Protein AF-A0A3M1DBC6-F1 (afdb_monomer_lite)

pLDDT: mean 88.98, std 14.61, range [42.19, 98.44]

Structure (mmCIF, N/CA/C/O backbone):
data_AF-A0A3M1DBC6-F1
#
_entry.id   AF-A0A3M1DBC6-F1
#
loop_
_atom_site.group_PDB
_atom_site.id
_atom_site.type_symbol
_atom_site.label_atom_id
_atom_site.label_alt_id
_atom_site.label_comp_id
_atom_site.label_asym_id
_atom_site.label_entity_id
_atom_site.label_seq_id
_atom_site.pdbx_PDB_ins_code
_atom_site.Cartn_x
_atom_site.Cartn_y
_atom_site.Cartn_z
_atom_site.occupancy
_atom_site.B_iso_or_equiv
_atom_site.auth_seq_id
_atom_site.auth_comp_id
_atom_site.auth_asym_id
_atom_site.auth_atom_id
_atom_site.pdbx_PDB_model_num
ATOM 1 N N . MET A 1 1 ? -35.318 3.910 26.521 1.00 47.59 1 MET A N 1
ATOM 2 C CA . MET A 1 1 ? -36.175 3.181 25.559 1.00 47.59 1 MET A CA 1
ATOM 3 C C . MET A 1 1 ? -35.912 3.683 24.141 1.00 47.59 1 MET A C 1
ATOM 5 O O . MET A 1 1 ? -36.284 4.803 23.835 1.00 47.59 1 MET A O 1
ATOM 9 N N . ARG A 1 2 ? -35.263 2.868 23.299 1.00 46.94 2 ARG A N 1
ATOM 10 C CA . ARG A 1 2 ? -35.442 2.818 21.833 1.00 46.94 2 ARG A CA 1
ATOM 11 C C . ARG A 1 2 ? -34.760 1.538 21.333 1.00 46.94 2 ARG A C 1
ATOM 13 O O . ARG A 1 2 ? -33.571 1.516 21.046 1.00 46.94 2 ARG A O 1
ATOM 20 N N . ARG A 1 3 ? -35.510 0.433 21.352 1.00 65.88 3 ARG A N 1
ATOM 21 C CA . ARG A 1 3 ? -35.170 -0.799 20.629 1.00 65.88 3 ARG A CA 1
ATOM 22 C C . ARG A 1 3 ? -35.888 -0.748 19.282 1.00 65.88 3 ARG A C 1
ATOM 24 O O . ARG A 1 3 ? -37.109 -0.696 19.271 1.00 65.88 3 ARG A O 1
ATOM 31 N N . ALA A 1 4 ? -35.116 -0.767 18.204 1.00 42.19 4 ALA A N 1
ATOM 32 C CA . ALA A 1 4 ? -35.436 -1.254 16.858 1.00 42.19 4 ALA A CA 1
ATOM 33 C C . ALA A 1 4 ? -34.124 -1.066 16.072 1.00 42.19 4 ALA A C 1
ATOM 35 O O . ALA A 1 4 ? -33.619 0.046 16.034 1.00 42.19 4 ALA A O 1
ATOM 36 N N . SER A 1 5 ? -33.420 -2.058 15.538 1.00 45.50 5 SER A N 1
ATOM 37 C CA . SER A 1 5 ? -33.798 -3.378 15.040 1.00 45.50 5 SER A CA 1
ATOM 38 C C . SER A 1 5 ? -32.601 -4.335 15.156 1.00 45.50 5 SER A C 1
ATOM 40 O O . SER A 1 5 ? -31.470 -3.991 14.816 1.00 45.50 5 SER A O 1
ATOM 42 N N . ALA A 1 6 ? -32.859 -5.561 15.607 1.00 54.66 6 ALA A N 1
ATOM 43 C CA . ALA A 1 6 ? -31.897 -6.657 15.736 1.00 54.66 6 ALA A CA 1
ATOM 44 C C . ALA A 1 6 ? -31.507 -7.292 14.377 1.00 54.66 6 ALA A C 1
ATOM 46 O O . ALA A 1 6 ? -31.466 -8.510 14.244 1.00 54.66 6 ALA A O 1
ATOM 47 N N . LEU A 1 7 ? -31.226 -6.476 13.354 1.00 52.31 7 LEU A N 1
ATOM 48 C CA . LEU A 1 7 ? -30.862 -6.943 12.008 1.00 52.31 7 LEU A CA 1
ATOM 49 C C . LEU A 1 7 ? -29.827 -6.030 11.331 1.00 52.31 7 LEU A C 1
ATOM 51 O O . LEU A 1 7 ? -29.902 -5.745 10.145 1.00 52.31 7 LEU A O 1
ATOM 55 N N . ALA A 1 8 ? -28.835 -5.558 12.077 1.00 47.69 8 ALA A N 1
ATOM 56 C CA . ALA A 1 8 ? -27.574 -5.148 11.474 1.00 47.69 8 ALA A CA 1
ATOM 57 C C . ALA A 1 8 ? -26.577 -6.240 11.833 1.00 47.69 8 ALA A C 1
ATOM 59 O O . ALA A 1 8 ? -25.936 -6.186 12.883 1.00 47.69 8 ALA A O 1
ATOM 60 N N . ARG A 1 9 ? -26.500 -7.285 11.003 1.00 57.59 9 ARG A N 1
ATOM 61 C CA . ARG A 1 9 ? -25.397 -8.242 11.069 1.00 57.59 9 ARG A CA 1
ATOM 62 C C . ARG A 1 9 ? -24.142 -7.424 10.760 1.00 57.59 9 ARG A C 1
ATOM 64 O O . ARG A 1 9 ? -23.821 -7.213 9.596 1.00 57.59 9 ARG A O 1
ATOM 71 N N . ARG A 1 10 ? -23.503 -6.852 11.787 1.00 76.62 10 ARG A N 1
ATOM 72 C CA . ARG A 1 10 ? -22.215 -6.177 11.623 1.00 76.62 10 ARG A CA 1
ATOM 73 C C . ARG A 1 10 ? -21.288 -7.238 11.050 1.00 76.62 10 ARG A C 1
ATOM 75 O O . ARG A 1 10 ? -21.080 -8.266 11.690 1.00 76.62 10 ARG A O 1
ATOM 82 N N . ILE A 1 11 ? -20.853 -7.035 9.809 1.00 85.94 11 ILE A N 1
ATOM 83 C CA . ILE A 1 11 ? -19.928 -7.938 9.131 1.00 85.94 11 ILE A CA 1
ATOM 84 C C . ILE A 1 11 ? -18.729 -8.124 10.072 1.00 85.94 11 ILE A C 1
ATOM 86 O O . ILE A 1 11 ? -18.191 -7.119 10.549 1.00 85.94 11 ILE A O 1
ATOM 90 N N . PRO A 1 12 ? -18.360 -9.368 10.419 1.00 92.56 12 PRO A N 1
ATOM 91 C CA . PRO A 1 12 ? -17.283 -9.596 11.367 1.00 92.56 12 PRO A CA 1
ATOM 92 C C . PRO A 1 12 ? -15.974 -9.058 10.788 1.00 92.56 12 PRO A C 1
ATOM 94 O O . PRO A 1 12 ? -15.760 -9.083 9.576 1.00 92.56 12 PRO A O 1
ATOM 97 N N . LEU A 1 13 ? -15.083 -8.592 11.663 1.00 91.50 13 LEU A N 1
ATOM 98 C CA . LEU A 1 13 ? -13.797 -8.019 11.262 1.00 91.50 13 LEU A CA 1
ATOM 99 C C . LEU A 1 13 ? -12.983 -8.982 10.382 1.00 91.50 13 LEU A C 1
ATOM 101 O O . LEU A 1 13 ? -12.307 -8.543 9.461 1.00 91.50 13 LEU A O 1
ATOM 105 N N . SER A 1 14 ? -13.110 -10.291 10.614 1.00 94.62 14 SER A N 1
ATOM 106 C CA . SER A 1 14 ? -12.480 -11.332 9.799 1.00 94.62 14 SER A CA 1
ATOM 107 C C . SER A 1 14 ? -12.947 -11.334 8.343 1.00 94.62 14 SER A C 1
ATOM 109 O O . SER A 1 14 ? -12.133 -11.551 7.456 1.00 94.62 14 SER A O 1
ATOM 111 N N . VAL A 1 15 ? -14.228 -11.063 8.071 1.00 95.94 15 VAL A N 1
ATOM 112 C CA . VAL A 1 15 ? -14.730 -10.974 6.690 1.00 95.94 15 VAL A CA 1
ATOM 113 C C . VAL A 1 15 ? -14.155 -9.741 6.003 1.00 95.94 15 VAL A C 1
ATOM 115 O O . VAL A 1 15 ? -13.731 -9.837 4.858 1.00 95.94 15 VAL A O 1
ATOM 118 N N . TRP A 1 16 ? -14.066 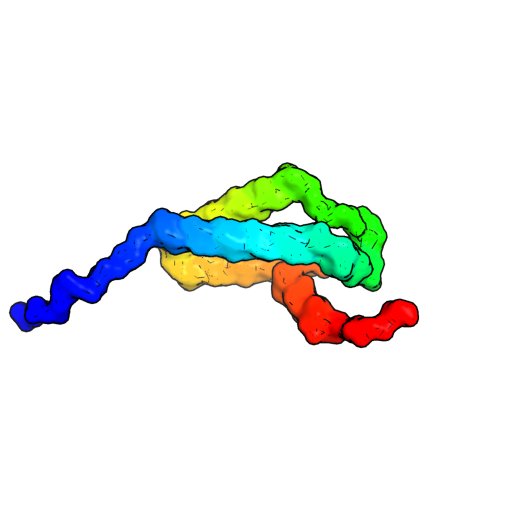-8.608 6.704 1.00 94.75 16 TRP A N 1
ATOM 119 C CA . TRP A 1 16 ? -13.392 -7.425 6.164 1.00 94.75 16 TRP A CA 1
ATOM 120 C C . TRP A 1 16 ? -11.910 -7.667 5.903 1.00 94.75 16 TRP A C 1
ATOM 122 O O . TRP A 1 16 ? -11.417 -7.264 4.857 1.00 94.75 16 TRP A O 1
ATOM 132 N N . LEU A 1 17 ? -11.221 -8.364 6.805 1.00 96.50 17 LEU A N 1
ATOM 133 C CA . LEU A 1 17 ? -9.826 -8.738 6.603 1.00 96.50 17 LEU A CA 1
ATOM 134 C C . LEU A 1 17 ? -9.660 -9.601 5.346 1.00 96.50 17 LEU A C 1
ATOM 136 O O . LEU A 1 17 ? -8.794 -9.312 4.534 1.00 96.50 17 LEU A O 1
ATOM 140 N N . VAL A 1 18 ? -10.515 -10.610 5.144 1.00 97.88 18 VAL A N 1
ATOM 141 C CA . VAL A 1 18 ? -10.487 -11.446 3.930 1.00 97.88 18 VAL A CA 1
ATOM 142 C C . VAL A 1 18 ? -10.718 -10.610 2.670 1.00 97.88 18 VAL A C 1
ATOM 144 O O . VAL A 1 18 ? -10.033 -10.819 1.675 1.00 97.88 18 VAL A O 1
ATOM 147 N N . VAL A 1 19 ? -11.647 -9.6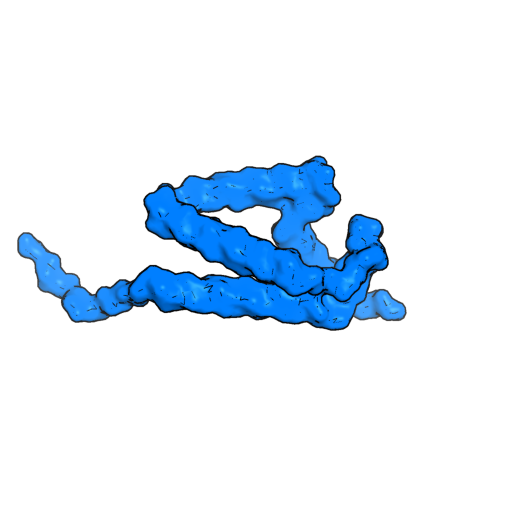50 2.709 1.00 97.75 19 VAL A N 1
ATOM 148 C CA . VAL A 1 19 ? -11.882 -8.734 1.582 1.00 97.75 19 VAL A CA 1
ATOM 149 C C . VAL A 1 19 ? -10.630 -7.913 1.277 1.00 97.75 19 VAL A C 1
ATOM 151 O O . VAL A 1 19 ? -10.220 -7.872 0.123 1.00 97.75 19 VAL A O 1
ATOM 154 N N . TRP A 1 20 ? -10.000 -7.305 2.284 1.00 96.94 20 TRP A N 1
ATOM 155 C CA . TRP A 1 20 ? -8.801 -6.486 2.080 1.00 96.94 20 TRP A CA 1
ATOM 156 C C . TRP A 1 20 ? -7.582 -7.307 1.647 1.00 96.94 20 TRP A C 1
ATOM 158 O O . TRP A 1 20 ? -6.873 -6.874 0.750 1.00 96.94 20 TRP A O 1
ATOM 168 N N . VAL A 1 21 ? -7.402 -8.525 2.169 1.00 98.31 21 VAL A N 1
ATOM 169 C CA . VAL A 1 21 ? -6.418 -9.490 1.640 1.00 98.31 21 VAL A CA 1
ATOM 170 C C . VAL A 1 21 ? -6.698 -9.811 0.172 1.00 98.31 21 VAL A C 1
ATOM 172 O O . VAL A 1 21 ? -5.770 -9.890 -0.622 1.00 98.31 21 VAL A O 1
ATOM 175 N N . GLY A 1 22 ? -7.965 -9.977 -0.212 1.00 98.44 22 GLY A N 1
ATOM 176 C CA . GLY A 1 22 ? -8.340 -10.201 -1.608 1.00 98.44 22 GLY A CA 1
ATOM 177 C C . GLY A 1 22 ? -8.047 -9.002 -2.514 1.00 98.44 22 GLY A C 1
ATOM 178 O O . GLY A 1 22 ? -7.613 -9.197 -3.644 1.00 98.44 22 GLY A O 1
ATOM 179 N N . VAL A 1 23 ? -8.262 -7.777 -2.024 1.00 98.25 23 VAL A N 1
ATOM 180 C CA . VAL A 1 23 ? -7.915 -6.540 -2.745 1.00 98.25 23 VAL A CA 1
ATOM 181 C C . VAL A 1 23 ? -6.403 -6.427 -2.928 1.00 98.25 23 VAL A C 1
ATOM 183 O O . VAL A 1 23 ? -5.961 -6.167 -4.041 1.00 98.25 23 VAL A O 1
ATOM 186 N N . GLU A 1 24 ? -5.629 -6.692 -1.879 1.00 97.81 24 GLU A N 1
ATOM 187 C CA . GLU A 1 24 ? -4.164 -6.689 -1.924 1.00 97.81 24 GLU A CA 1
ATOM 188 C C . GLU A 1 24 ? -3.626 -7.743 -2.894 1.00 97.81 24 GLU A C 1
ATOM 190 O O . GLU A 1 24 ? -2.852 -7.441 -3.791 1.00 97.81 24 GLU A O 1
ATOM 195 N N . ALA A 1 25 ? -4.125 -8.976 -2.807 1.00 98.06 25 ALA A N 1
ATOM 196 C CA . ALA A 1 25 ? -3.739 -10.031 -3.736 1.00 98.06 25 ALA A CA 1
ATOM 197 C C . ALA A 1 25 ? -4.104 -9.684 -5.191 1.00 98.06 25 ALA A C 1
ATOM 199 O O . ALA A 1 25 ? -3.380 -10.044 -6.116 1.00 98.06 25 ALA A O 1
ATOM 200 N N . ALA A 1 26 ? -5.227 -8.994 -5.414 1.00 97.94 26 ALA A N 1
ATOM 201 C CA . ALA A 1 26 ? -5.596 -8.519 -6.744 1.00 97.94 26 ALA A CA 1
ATOM 202 C C . ALA A 1 26 ? -4.656 -7.410 -7.242 1.00 97.94 26 ALA A C 1
ATOM 204 O O . ALA A 1 26 ? -4.348 -7.389 -8.434 1.00 97.94 26 ALA A O 1
ATOM 205 N N . TRP A 1 27 ? -4.201 -6.525 -6.350 1.00 96.75 27 TRP A N 1
ATOM 206 C CA . TRP A 1 27 ? -3.185 -5.520 -6.654 1.00 96.75 27 TRP A CA 1
ATOM 207 C C . TRP A 1 27 ? -1.863 -6.179 -7.057 1.00 96.75 27 TRP A C 1
ATOM 209 O O . TRP A 1 27 ? -1.414 -5.965 -8.178 1.00 96.75 27 TRP A O 1
ATOM 219 N N . GLU A 1 28 ? -1.331 -7.075 -6.226 1.00 97.44 28 GLU A N 1
ATOM 220 C CA . GLU A 1 28 ? -0.099 -7.837 -6.482 1.00 97.44 28 GLU A CA 1
ATOM 221 C C . GLU A 1 28 ? -0.131 -8.572 -7.826 1.00 97.44 28 GLU A C 1
ATOM 223 O O . GLU A 1 28 ? 0.817 -8.523 -8.610 1.00 97.44 28 GLU A O 1
ATOM 228 N N . VAL A 1 29 ? -1.252 -9.233 -8.141 1.00 97.38 29 VAL A N 1
ATOM 229 C CA . VAL A 1 29 ? -1.427 -9.914 -9.431 1.00 97.38 29 VAL A CA 1
ATOM 230 C C . VAL A 1 29 ? -1.418 -8.921 -10.590 1.00 97.38 29 VAL A C 1
ATOM 232 O O . VAL A 1 29 ? -0.819 -9.215 -11.623 1.00 97.38 29 VAL A O 1
ATOM 235 N N . LEU A 1 30 ? -2.098 -7.778 -10.448 1.00 96.06 30 LEU A N 1
ATOM 236 C CA . LEU A 1 30 ? -2.162 -6.744 -11.479 1.00 96.06 30 LEU A CA 1
ATOM 237 C C . LEU A 1 30 ? -0.782 -6.127 -11.728 1.00 96.06 30 LEU A C 1
ATOM 239 O O . LEU A 1 30 ? -0.355 -6.039 -12.882 1.00 96.06 30 LEU A O 1
ATOM 243 N N . GLU A 1 31 ? -0.093 -5.747 -10.657 1.00 94.12 31 GLU A N 1
ATOM 244 C CA . GLU A 1 31 ? 1.258 -5.186 -10.653 1.00 94.12 31 GLU A CA 1
ATOM 245 C C . GLU A 1 31 ? 2.256 -6.109 -11.354 1.00 94.12 31 GLU A C 1
ATOM 247 O O . GLU A 1 31 ? 3.001 -5.681 -12.239 1.00 94.12 31 GLU A O 1
ATOM 252 N N . ASN A 1 32 ? 2.160 -7.406 -11.073 1.00 96.62 32 ASN A N 1
ATOM 253 C CA . ASN A 1 32 ? 3.042 -8.422 -11.631 1.00 96.62 32 ASN A CA 1
ATOM 254 C C . ASN A 1 32 ? 2.619 -8.947 -13.014 1.00 96.62 32 ASN A C 1
ATOM 256 O O . ASN A 1 32 ? 3.186 -9.919 -13.524 1.00 96.62 32 ASN A O 1
ATOM 260 N N . THR A 1 33 ? 1.644 -8.315 -13.678 1.00 96.69 33 THR A N 1
ATOM 261 C CA . THR A 1 33 ? 1.349 -8.638 -15.081 1.00 96.69 33 THR A CA 1
ATOM 262 C C . THR A 1 33 ? 2.445 -8.112 -16.017 1.00 96.69 33 THR A C 1
ATOM 264 O O . THR A 1 33 ? 2.975 -7.022 -15.788 1.00 96.69 33 THR A O 1
ATOM 267 N N . PRO A 1 34 ? 2.739 -8.798 -17.146 1.00 94.88 34 PRO A N 1
ATOM 268 C CA . PRO A 1 34 ? 3.751 -8.339 -18.105 1.00 94.88 34 PRO A CA 1
ATOM 269 C C . PRO A 1 34 ? 3.545 -6.890 -18.553 1.00 94.88 34 PRO A C 1
ATOM 271 O O . PRO A 1 34 ? 4.499 -6.127 -18.656 1.00 94.88 34 PRO A O 1
ATOM 274 N N . ARG A 1 35 ? 2.280 -6.494 -18.735 1.00 92.56 35 ARG A N 1
ATOM 275 C CA . ARG A 1 35 ? 1.902 -5.142 -19.145 1.00 92.56 35 ARG A CA 1
ATOM 276 C C . ARG A 1 35 ? 2.292 -4.081 -18.116 1.00 92.56 35 ARG A C 1
ATOM 278 O O . ARG A 1 35 ? 2.814 -3.040 -18.503 1.00 92.56 35 ARG A O 1
ATOM 285 N N . ILE A 1 36 ? 1.990 -4.301 -16.836 1.00 93.31 36 ILE A N 1
ATOM 286 C CA . ILE A 1 36 ? 2.291 -3.317 -15.789 1.00 93.31 36 ILE A CA 1
ATOM 287 C C . ILE A 1 36 ? 3.796 -3.273 -15.519 1.00 93.31 36 ILE A C 1
ATOM 289 O O . ILE A 1 36 ? 4.357 -2.184 -15.429 1.00 93.31 36 ILE A O 1
ATOM 293 N N . ILE A 1 37 ? 4.479 -4.421 -15.536 1.00 94.56 37 ILE A N 1
ATOM 294 C CA . ILE A 1 37 ? 5.944 -4.482 -15.436 1.00 94.56 37 ILE A CA 1
ATOM 295 C C . ILE A 1 37 ? 6.613 -3.700 -16.580 1.00 94.56 37 ILE A C 1
ATOM 297 O O . ILE A 1 37 ? 7.536 -2.920 -16.345 1.00 94.56 37 ILE A O 1
ATOM 301 N N . GLU A 1 38 ? 6.162 -3.877 -17.825 1.00 93.44 38 GLU A N 1
ATOM 302 C CA . GLU A 1 38 ? 6.675 -3.116 -18.973 1.00 93.44 38 GLU A CA 1
ATOM 303 C C . GLU A 1 38 ? 6.427 -1.615 -18.823 1.00 93.44 38 GLU A C 1
ATOM 305 O O . GLU A 1 38 ? 7.313 -0.814 -19.125 1.00 93.44 38 GLU A O 1
ATOM 310 N N . LEU A 1 39 ? 5.261 -1.233 -18.298 1.00 91.12 39 LEU A N 1
ATOM 311 C CA . LEU A 1 39 ? 4.932 0.160 -18.034 1.00 91.12 39 LEU A CA 1
ATOM 312 C C . LEU A 1 39 ? 5.842 0.763 -16.955 1.00 91.12 39 LEU A C 1
ATOM 314 O O . LEU A 1 39 ? 6.394 1.845 -17.166 1.00 91.12 39 LEU A O 1
ATOM 318 N N . TYR A 1 40 ? 6.080 0.049 -15.852 1.00 91.94 40 TYR A N 1
ATOM 319 C CA . TYR A 1 40 ? 7.046 0.454 -14.829 1.00 91.94 40 TYR A CA 1
ATOM 320 C C . TYR A 1 40 ? 8.443 0.672 -15.415 1.00 91.94 40 TYR A C 1
ATOM 322 O O . TYR A 1 40 ? 9.092 1.660 -15.086 1.00 91.94 40 TYR A O 1
ATOM 330 N N . ARG A 1 41 ? 8.901 -0.172 -16.348 1.00 92.62 41 ARG A N 1
ATOM 331 C CA . ARG A 1 41 ? 10.229 -0.016 -16.977 1.00 92.62 41 ARG A CA 1
ATOM 332 C C . ARG A 1 41 ? 10.387 1.237 -17.835 1.00 92.62 41 ARG A C 1
ATOM 334 O O . ARG A 1 41 ? 11.519 1.587 -18.173 1.00 92.62 41 ARG A O 1
ATOM 341 N N . THR A 1 42 ? 9.296 1.916 -18.189 1.00 91.25 42 THR A N 1
ATOM 342 C CA . THR A 1 42 ? 9.378 3.234 -18.839 1.00 91.25 42 THR A CA 1
ATOM 343 C C . THR A 1 42 ? 9.802 4.337 -17.861 1.00 91.25 42 THR A C 1
ATOM 345 O O . THR A 1 42 ? 10.324 5.367 -18.290 1.00 91.25 42 THR A O 1
ATOM 348 N N . ASN A 1 43 ? 9.653 4.108 -16.551 1.00 86.62 43 ASN A N 1
ATOM 349 C CA . ASN A 1 43 ? 10.169 4.981 -15.506 1.00 86.62 43 ASN A CA 1
ATOM 350 C C . ASN A 1 43 ? 11.673 4.699 -15.285 1.00 86.62 43 ASN A C 1
ATOM 352 O O . ASN A 1 43 ? 12.051 3.544 -15.061 1.00 86.62 43 ASN A O 1
ATOM 356 N N . PRO A 1 44 ? 12.549 5.726 -15.300 1.00 85.75 44 PRO A N 1
ATOM 357 C CA . PRO A 1 44 ? 13.981 5.560 -15.051 1.00 85.75 44 PRO A CA 1
ATOM 358 C C . PRO A 1 44 ? 14.333 4.795 -13.767 1.00 85.75 44 PRO A C 1
ATOM 360 O O . PRO A 1 44 ? 15.311 4.048 -13.771 1.00 85.75 44 PRO A O 1
ATOM 363 N N . ILE A 1 45 ? 13.545 4.955 -12.698 1.00 86.12 45 ILE A N 1
ATOM 364 C CA . ILE A 1 45 ? 13.787 4.305 -11.398 1.00 86.12 45 ILE A CA 1
ATOM 365 C C . ILE A 1 45 ? 13.571 2.785 -11.496 1.00 86.12 45 ILE A C 1
ATOM 367 O O . ILE A 1 45 ? 14.328 2.011 -10.912 1.00 86.12 45 ILE A O 1
ATOM 371 N N . SER A 1 46 ? 12.618 2.347 -12.322 1.00 88.56 46 SER A N 1
ATOM 372 C CA . SER A 1 46 ? 12.165 0.952 -12.398 1.00 88.56 46 SER A CA 1
ATOM 373 C C . SER A 1 46 ? 12.614 0.241 -13.681 1.00 88.56 46 SER A C 1
ATOM 375 O O . SER A 1 46 ? 12.083 -0.807 -14.046 1.00 88.56 46 SER A O 1
ATOM 377 N N . LYS A 1 47 ? 13.640 0.755 -14.374 1.00 91.25 47 LYS A N 1
ATOM 378 C CA . LYS A 1 47 ? 14.154 0.186 -15.638 1.00 91.25 47 LYS A CA 1
ATOM 379 C C . LYS A 1 47 ? 14.547 -1.296 -15.539 1.00 91.25 47 LYS A C 1
ATOM 381 O O . LYS A 1 47 ? 14.429 -2.038 -16.514 1.00 91.25 47 LYS A O 1
ATOM 386 N N . HIS A 1 48 ? 15.022 -1.722 -14.371 1.00 92.56 48 HIS A N 1
ATOM 387 C CA . HIS A 1 48 ? 15.434 -3.100 -14.085 1.00 92.56 48 HIS A CA 1
ATOM 388 C C . HIS A 1 48 ? 14.427 -3.853 -13.205 1.00 92.56 48 HIS A C 1
ATOM 390 O O . HIS A 1 48 ? 14.790 -4.826 -12.551 1.00 92.56 48 HIS A O 1
ATOM 396 N N . TYR A 1 49 ? 13.170 -3.408 -13.177 1.00 92.44 49 TYR A N 1
ATOM 397 C CA . TYR A 1 49 ? 12.099 -4.088 -12.463 1.00 92.44 49 TYR A CA 1
ATOM 398 C C . TYR A 1 49 ? 11.597 -5.297 -13.264 1.00 92.44 49 TYR A C 1
ATOM 400 O O . TYR A 1 49 ? 11.347 -5.209 -14.470 1.00 92.44 49 TYR A O 1
ATOM 408 N N . PHE A 1 50 ? 11.467 -6.451 -12.614 1.00 95.12 50 PHE A N 1
ATOM 409 C CA . PHE A 1 50 ? 11.025 -7.704 -13.244 1.00 95.12 50 PHE A CA 1
ATOM 410 C C . PHE A 1 50 ? 9.728 -8.247 -12.647 1.00 95.12 50 PHE A C 1
ATOM 412 O O . PHE A 1 50 ? 9.364 -9.381 -12.951 1.00 95.12 50 PHE A O 1
ATOM 419 N N . GLY A 1 51 ? 9.037 -7.428 -11.858 1.00 94.94 51 GLY A N 1
ATOM 420 C CA . GLY A 1 51 ? 8.027 -7.896 -10.928 1.00 94.94 51 GLY A CA 1
ATOM 421 C C . GLY A 1 51 ? 8.624 -8.146 -9.548 1.00 94.94 51 GLY A C 1
ATOM 422 O O . GLY A 1 51 ? 9.849 -8.179 -9.355 1.00 94.94 51 GLY A O 1
ATOM 423 N N . ASP A 1 52 ? 7.728 -8.333 -8.604 1.00 96.19 52 ASP A N 1
ATOM 424 C CA . ASP A 1 52 ? 8.007 -8.584 -7.213 1.00 96.19 52 ASP A CA 1
ATOM 425 C C . ASP A 1 52 ? 8.455 -10.020 -6.996 1.00 96.19 52 ASP A C 1
ATOM 427 O O . ASP A 1 52 ? 7.994 -10.993 -7.603 1.00 96.19 52 ASP A O 1
ATOM 431 N N . SER A 1 53 ? 9.405 -10.163 -6.079 1.00 96.62 53 SER A N 1
ATOM 432 C CA . SER A 1 53 ? 9.724 -11.480 -5.548 1.00 96.62 53 SER A CA 1
ATOM 433 C C . SER A 1 53 ? 8.589 -11.963 -4.647 1.00 96.62 53 SER A C 1
ATOM 435 O O . SER A 1 53 ? 7.931 -11.160 -3.996 1.00 96.62 53 SER A O 1
ATOM 437 N N . ILE A 1 54 ? 8.460 -13.282 -4.474 1.00 95.94 54 ILE A N 1
ATOM 438 C CA . ILE A 1 54 ? 7.497 -13.873 -3.524 1.00 95.94 54 ILE A CA 1
ATOM 439 C C . ILE A 1 54 ? 7.619 -13.244 -2.125 1.00 95.94 54 ILE A C 1
ATOM 441 O O . ILE A 1 54 ? 6.621 -13.038 -1.446 1.00 95.94 54 ILE A O 1
ATOM 445 N N . ILE A 1 55 ? 8.841 -12.938 -1.677 1.00 98.06 55 ILE A N 1
ATOM 446 C CA . ILE A 1 55 ? 9.074 -12.339 -0.356 1.00 98.06 55 ILE A CA 1
ATOM 447 C C . ILE A 1 55 ? 8.534 -10.907 -0.285 1.00 98.06 55 ILE A C 1
ATOM 449 O O . ILE A 1 55 ? 8.069 -10.508 0.778 1.00 98.06 55 ILE A O 1
ATOM 453 N N . ASN A 1 56 ? 8.588 -10.155 -1.386 1.00 96.19 56 ASN A N 1
ATOM 454 C CA . ASN A 1 56 ? 8.063 -8.796 -1.449 1.00 96.19 56 ASN A CA 1
ATOM 455 C C . ASN A 1 56 ? 6.528 -8.821 -1.368 1.00 96.19 56 ASN A C 1
ATOM 457 O O . ASN A 1 56 ? 6.014 -8.359 -0.356 1.00 96.19 56 ASN A O 1
ATOM 461 N N . SER A 1 57 ? 5.840 -9.566 -2.239 1.00 97.19 57 SER A N 1
ATOM 462 C CA . SER A 1 57 ? 4.375 -9.721 -2.172 1.00 97.19 57 SER A CA 1
ATOM 463 C C . SER A 1 57 ? 3.867 -10.271 -0.828 1.00 97.19 57 SER A C 1
ATOM 465 O O . SER A 1 57 ? 2.803 -9.895 -0.330 1.00 97.19 57 SER A O 1
ATOM 467 N N . LEU A 1 58 ? 4.620 -11.187 -0.195 1.00 97.81 58 LEU A N 1
ATOM 468 C CA . LEU A 1 58 ? 4.315 -11.648 1.167 1.00 97.81 58 LEU A CA 1
ATOM 469 C C . LEU A 1 58 ? 4.489 -10.526 2.196 1.00 97.81 58 LEU A C 1
ATOM 471 O O . LEU A 1 58 ? 3.681 -10.409 3.117 1.00 97.81 58 LEU A O 1
ATOM 475 N N . GLY A 1 59 ? 5.549 -9.732 2.058 1.00 98.25 59 GLY A N 1
ATOM 476 C CA . GLY A 1 59 ? 5.801 -8.546 2.864 1.00 98.25 59 GLY A CA 1
ATOM 477 C C . GLY A 1 59 ? 4.672 -7.528 2.749 1.00 98.25 59 GLY A C 1
ATOM 478 O O . GLY A 1 59 ? 4.162 -7.100 3.782 1.00 98.25 59 GLY A O 1
ATOM 479 N N . ASP A 1 60 ? 4.225 -7.227 1.534 1.00 96.75 60 ASP A N 1
ATOM 480 C CA . ASP A 1 60 ? 3.165 -6.255 1.255 1.00 96.75 60 ASP A CA 1
ATOM 481 C C . ASP A 1 60 ? 1.816 -6.737 1.794 1.00 96.75 60 ASP A C 1
ATOM 483 O O . ASP A 1 60 ? 1.158 -6.035 2.569 1.00 96.75 60 ASP A O 1
ATOM 487 N N . THR A 1 61 ? 1.504 -8.023 1.606 1.00 98.00 61 THR A N 1
ATOM 488 C CA . THR A 1 61 ? 0.337 -8.653 2.243 1.00 98.00 61 THR A CA 1
ATOM 489 C C . THR A 1 61 ? 0.386 -8.547 3.773 1.00 98.00 61 THR A C 1
ATOM 491 O O . THR A 1 61 ? -0.618 -8.219 4.414 1.00 98.00 61 THR A O 1
ATOM 494 N N . LEU A 1 62 ? 1.536 -8.819 4.401 1.00 98.25 62 LEU A N 1
ATOM 495 C CA . LEU A 1 62 ? 1.685 -8.713 5.857 1.00 98.25 62 LEU A CA 1
ATOM 496 C C . LEU A 1 62 ? 1.621 -7.260 6.343 1.00 98.25 62 LEU A C 1
ATOM 498 O O . LEU A 1 62 ? 1.033 -7.001 7.398 1.00 98.25 62 LEU A O 1
ATOM 502 N N . ALA A 1 63 ? 2.186 -6.318 5.587 1.00 97.00 63 ALA A N 1
ATOM 503 C CA . ALA A 1 63 ? 2.130 -4.892 5.876 1.00 97.00 63 ALA A CA 1
ATOM 504 C C . ALA A 1 63 ? 0.688 -4.374 5.795 1.00 97.00 63 ALA A C 1
ATOM 506 O O . ALA A 1 63 ? 0.231 -3.699 6.722 1.00 97.00 63 ALA A O 1
ATOM 507 N N . MET A 1 64 ? -0.064 -4.774 4.767 1.00 97.25 64 MET A N 1
ATOM 508 C CA . MET A 1 64 ? -1.488 -4.478 4.623 1.00 97.25 64 MET A CA 1
ATOM 509 C C . MET A 1 64 ? -2.296 -5.054 5.795 1.00 97.25 64 MET A C 1
ATOM 511 O O . MET A 1 64 ? -3.057 -4.317 6.431 1.00 97.25 64 MET A O 1
ATOM 515 N N . ILE A 1 65 ? -2.085 -6.326 6.168 1.00 98.00 65 ILE A N 1
ATOM 516 C CA . ILE A 1 65 ? -2.747 -6.933 7.340 1.00 98.00 65 ILE A CA 1
ATOM 517 C C . ILE A 1 65 ? -2.412 -6.142 8.614 1.00 98.00 65 ILE A C 1
ATOM 519 O O . ILE A 1 65 ? -3.305 -5.838 9.412 1.00 98.00 65 ILE A O 1
ATOM 523 N N . GLY A 1 66 ? -1.142 -5.778 8.807 1.00 97.25 66 GLY A N 1
ATOM 524 C CA . GLY A 1 66 ? -0.689 -4.962 9.932 1.00 97.25 66 GLY A CA 1
ATOM 525 C C . GLY A 1 66 ? -1.378 -3.596 9.976 1.00 97.25 66 GLY A C 1
ATOM 526 O O . GLY A 1 66 ? -1.901 -3.206 11.024 1.00 97.25 66 GLY A O 1
ATOM 527 N N . GLY A 1 67 ? -1.454 -2.905 8.837 1.00 95.38 67 GLY A N 1
ATOM 528 C CA . GLY A 1 67 ? -2.149 -1.628 8.680 1.00 95.38 67 GLY A CA 1
ATOM 529 C C . GLY A 1 67 ? -3.650 -1.732 8.956 1.00 95.38 67 GLY A C 1
ATOM 530 O O . GLY A 1 67 ? -4.205 -0.899 9.677 1.00 95.38 67 GLY A O 1
ATOM 531 N N . PHE A 1 68 ? -4.304 -2.793 8.477 1.00 95.88 68 PHE A N 1
ATOM 532 C CA . PHE A 1 68 ? -5.715 -3.069 8.751 1.00 95.88 68 PHE A CA 1
ATOM 533 C C . PHE A 1 68 ? -5.974 -3.269 10.249 1.00 95.88 68 PHE A C 1
ATOM 535 O O . PHE A 1 68 ? -6.878 -2.650 10.819 1.00 95.88 68 PHE A O 1
ATOM 542 N N . LEU A 1 69 ? -5.172 -4.110 10.911 1.00 96.12 69 LEU A N 1
ATOM 543 C CA . LEU A 1 69 ? -5.305 -4.366 12.347 1.00 96.12 69 LEU A CA 1
ATOM 544 C C . LEU A 1 69 ? -5.002 -3.112 13.173 1.00 96.12 69 LEU A C 1
ATOM 546 O O . LEU A 1 69 ? -5.687 -2.846 14.166 1.00 96.12 69 LEU A O 1
ATOM 550 N N . PHE A 1 70 ? -4.020 -2.316 12.747 1.00 96.12 70 PHE A N 1
ATOM 551 C CA . PHE A 1 70 ? -3.721 -1.022 13.345 1.00 96.12 70 PHE A CA 1
ATOM 552 C C . PHE A 1 70 ? -4.928 -0.080 13.237 1.00 96.12 70 PHE A C 1
ATOM 554 O O . PHE A 1 70 ? -5.423 0.392 14.262 1.00 96.12 70 PHE A O 1
ATOM 561 N N . ALA A 1 71 ? -5.481 0.111 12.037 1.00 95.00 71 ALA A N 1
ATOM 562 C CA . ALA A 1 71 ? -6.656 0.953 11.806 1.00 95.00 71 ALA A CA 1
ATOM 563 C C . ALA A 1 71 ? -7.882 0.490 12.608 1.00 95.00 71 ALA A C 1
ATOM 565 O O . ALA A 1 71 ? -8.592 1.315 13.192 1.00 95.00 71 ALA A O 1
ATOM 566 N N . ALA A 1 72 ? -8.100 -0.825 12.703 1.00 93.75 72 ALA A N 1
ATOM 567 C CA . ALA A 1 72 ? -9.173 -1.411 13.501 1.00 93.75 72 ALA A CA 1
ATOM 568 C C . ALA A 1 72 ? -9.016 -1.139 15.009 1.00 93.75 72 ALA A C 1
ATOM 570 O O . ALA A 1 72 ? -10.014 -1.120 15.734 1.00 93.75 72 ALA A O 1
ATOM 571 N N . ARG A 1 73 ? -7.783 -0.924 15.489 1.00 94.88 73 ARG A N 1
ATOM 572 C CA . ARG A 1 73 ? -7.482 -0.684 16.905 1.00 94.88 73 ARG A CA 1
ATOM 573 C C . ARG A 1 73 ? -7.456 0.794 17.284 1.00 94.88 73 ARG A C 1
ATOM 575 O O . ARG A 1 73 ? -7.995 1.142 18.331 1.00 94.88 73 ARG A O 1
ATOM 582 N N . VAL A 1 74 ? -6.804 1.639 16.487 1.00 93.88 74 VAL A N 1
ATOM 583 C CA . VAL A 1 74 ? -6.566 3.056 16.833 1.00 93.88 74 VAL A CA 1
ATOM 584 C C . VAL A 1 74 ? -7.509 4.029 16.121 1.00 93.88 74 VAL A C 1
ATOM 586 O O . VAL A 1 74 ? -7.523 5.218 16.431 1.00 93.88 74 VAL A O 1
ATOM 589 N N . GLY A 1 75 ? -8.335 3.526 15.202 1.00 92.19 75 GLY A N 1
ATOM 590 C CA . GLY A 1 75 ? -9.274 4.321 14.424 1.00 92.19 75 GLY A CA 1
ATOM 591 C C . GLY A 1 75 ? -8.675 4.869 13.129 1.00 92.19 75 GLY A C 1
ATOM 592 O O . GLY A 1 75 ? -7.461 4.930 12.930 1.00 92.19 75 GLY A O 1
ATOM 593 N N . VAL A 1 76 ? -9.566 5.285 12.228 1.00 91.19 76 VAL A N 1
ATOM 594 C CA . VAL A 1 76 ? -9.216 5.621 10.841 1.00 91.19 76 VAL A CA 1
ATOM 595 C C . VAL A 1 76 ? -8.306 6.845 10.723 1.00 91.19 76 VAL A C 1
ATOM 597 O O . VAL A 1 76 ? -7.442 6.868 9.861 1.00 91.19 76 VAL A O 1
ATOM 600 N N . ILE A 1 77 ? -8.439 7.842 11.606 1.00 94.94 77 ILE A N 1
ATOM 601 C CA . ILE A 1 77 ? -7.646 9.079 11.522 1.00 94.94 77 ILE A CA 1
ATOM 602 C C . ILE A 1 77 ? -6.163 8.800 11.771 1.00 94.94 77 ILE A C 1
ATOM 604 O O . ILE A 1 77 ? -5.326 9.248 10.999 1.00 94.94 77 ILE A O 1
ATOM 608 N N . ALA A 1 78 ? -5.833 8.015 12.799 1.00 94.31 78 ALA A N 1
ATOM 609 C CA . ALA A 1 78 ? -4.445 7.656 13.082 1.00 94.31 78 ALA A CA 1
ATOM 610 C C . ALA A 1 78 ? -3.832 6.806 11.955 1.00 94.31 78 ALA A C 1
ATOM 612 O O . ALA A 1 78 ? -2.680 7.020 11.586 1.00 94.31 78 ALA A O 1
ATOM 613 N N . ALA A 1 79 ? -4.609 5.887 11.370 1.00 94.62 79 ALA A N 1
ATOM 614 C CA . ALA A 1 79 ? -4.176 5.103 10.215 1.00 94.62 79 ALA A CA 1
ATOM 615 C C . ALA A 1 79 ? -3.953 5.968 8.966 1.00 94.62 79 ALA A C 1
ATOM 617 O O . ALA A 1 79 ? -2.946 5.797 8.289 1.00 94.62 79 ALA A O 1
ATOM 618 N N . LEU A 1 80 ? -4.839 6.931 8.694 1.00 95.69 80 LEU A N 1
ATOM 619 C CA . LEU A 1 80 ? -4.675 7.880 7.591 1.00 95.69 80 LEU A CA 1
ATOM 620 C C . LEU A 1 80 ? -3.447 8.771 7.788 1.00 95.69 80 LEU A C 1
ATOM 622 O O . LEU A 1 80 ? -2.707 8.992 6.835 1.00 95.69 80 LEU A O 1
ATOM 626 N N . THR A 1 81 ? -3.187 9.238 9.012 1.00 97.00 81 THR A N 1
ATOM 627 C CA . THR A 1 81 ? -1.963 9.993 9.319 1.00 97.00 81 THR A CA 1
ATOM 628 C C . THR A 1 81 ? -0.714 9.159 9.045 1.00 97.00 81 THR A C 1
ATOM 630 O O . THR A 1 81 ? 0.229 9.666 8.443 1.00 97.00 81 THR A O 1
ATOM 633 N N . LEU A 1 82 ? -0.708 7.881 9.445 1.00 95.69 82 LEU A N 1
ATOM 634 C CA . LEU A 1 82 ? 0.400 6.970 9.151 1.00 95.69 82 LEU A CA 1
ATOM 635 C C . LEU A 1 82 ? 0.559 6.748 7.643 1.00 95.69 82 LEU A C 1
ATOM 637 O O . LEU A 1 82 ? 1.670 6.852 7.140 1.00 95.69 82 LEU A O 1
ATOM 641 N N . PHE A 1 83 ? -0.539 6.495 6.928 1.00 95.75 83 PHE A N 1
ATOM 642 C CA . PHE A 1 83 ? -0.539 6.312 5.477 1.00 95.75 83 PHE A CA 1
ATOM 643 C C . PHE A 1 83 ? 0.050 7.528 4.754 1.00 95.75 83 PHE A C 1
ATOM 645 O O . PHE A 1 83 ? 1.000 7.382 3.993 1.00 95.75 83 PHE A O 1
ATOM 652 N N . VAL A 1 84 ? -0.436 8.738 5.055 1.00 97.38 84 VAL A N 1
ATOM 653 C CA . VAL A 1 84 ? 0.103 9.977 4.470 1.00 97.38 84 VAL A CA 1
ATOM 654 C C . VAL A 1 84 ? 1.576 10.162 4.842 1.00 97.38 84 VAL A C 1
ATOM 656 O O . VAL A 1 84 ? 2.374 10.560 3.999 1.00 97.38 84 VAL A O 1
ATOM 659 N N . GLY A 1 85 ? 1.962 9.847 6.081 1.00 97.50 85 GLY A N 1
ATOM 660 C CA . GLY A 1 85 ? 3.359 9.887 6.509 1.00 97.50 85 GLY A CA 1
ATOM 661 C C . GLY A 1 85 ? 4.257 8.946 5.700 1.00 97.50 85 GLY A C 1
ATOM 662 O O . GLY A 1 85 ? 5.331 9.363 5.275 1.00 97.50 85 GLY A O 1
ATOM 663 N N . MET A 1 86 ? 3.804 7.715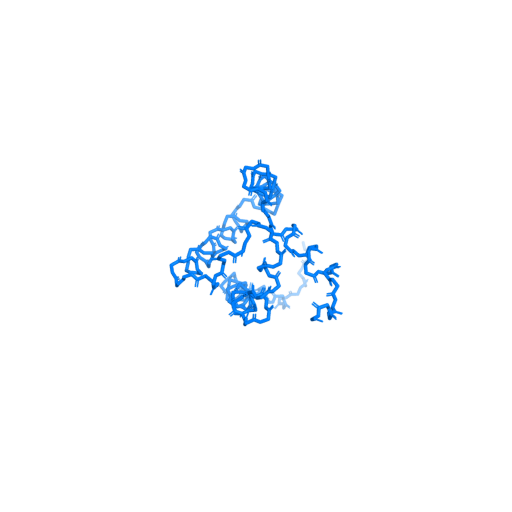 5.447 1.00 96.00 86 MET A N 1
ATOM 664 C CA . MET A 1 86 ? 4.519 6.727 4.632 1.00 96.00 86 MET A CA 1
ATOM 665 C C . MET A 1 86 ? 4.602 7.145 3.164 1.00 96.00 86 MET A C 1
ATOM 667 O O . MET A 1 86 ? 5.680 7.046 2.581 1.00 96.00 86 MET A O 1
ATOM 671 N N . GLU A 1 87 ? 3.514 7.666 2.591 1.00 96.75 87 GLU A N 1
ATOM 672 C CA . GLU A 1 87 ? 3.496 8.198 1.222 1.00 96.75 87 GLU A CA 1
ATOM 673 C C . GLU A 1 87 ? 4.526 9.316 1.047 1.00 96.75 87 GLU A C 1
ATOM 675 O O . GLU A 1 87 ? 5.350 9.267 0.140 1.00 96.75 87 GLU A O 1
ATOM 680 N N . LEU A 1 88 ? 4.538 10.305 1.949 1.00 97.62 88 LEU A N 1
ATOM 681 C CA . LEU A 1 88 ? 5.507 11.399 1.882 1.00 97.62 88 LEU A CA 1
ATOM 682 C C . LEU A 1 88 ? 6.935 10.892 2.102 1.00 97.62 88 LEU A C 1
ATOM 684 O O . LEU A 1 88 ? 7.849 11.277 1.375 1.00 97.62 88 LEU A O 1
ATOM 688 N N . TRP A 1 89 ? 7.137 10.027 3.097 1.00 97.69 89 TRP A N 1
ATOM 689 C CA . TRP A 1 89 ? 8.453 9.483 3.411 1.00 97.69 89 TRP A CA 1
ATOM 690 C C . TRP A 1 89 ? 9.056 8.739 2.219 1.00 97.69 89 TRP A C 1
ATOM 692 O O . TRP A 1 89 ? 10.177 9.039 1.811 1.00 97.69 89 TRP A O 1
ATOM 702 N N . THR A 1 90 ? 8.328 7.780 1.650 1.00 94.75 90 THR A N 1
ATOM 703 C CA . THR A 1 90 ? 8.797 6.973 0.512 1.00 94.75 90 THR A CA 1
ATOM 704 C C . THR A 1 90 ? 9.020 7.847 -0.717 1.00 94.75 90 THR A C 1
ATOM 706 O O . THR A 1 90 ? 10.112 7.823 -1.291 1.00 94.75 90 THR A O 1
ATOM 709 N N . HIS A 1 91 ? 8.082 8.748 -1.018 1.00 94.81 91 HIS A N 1
ATOM 710 C CA . HIS A 1 91 ? 8.213 9.654 -2.152 1.00 94.81 91 HIS A CA 1
ATOM 711 C C . HIS A 1 91 ? 9.486 10.506 -2.075 1.00 94.81 91 HIS A C 1
ATOM 713 O O . HIS A 1 91 ? 10.223 10.612 -3.051 1.00 94.81 91 HIS A O 1
ATOM 719 N N . PHE A 1 92 ? 9.796 11.085 -0.911 1.00 95.69 92 PHE A N 1
ATOM 720 C CA . PHE A 1 92 ? 10.980 11.938 -0.767 1.00 95.69 92 PHE A CA 1
ATOM 721 C C . PHE A 1 92 ? 12.293 11.169 -0.586 1.00 95.69 92 PHE A C 1
ATOM 723 O O . PHE A 1 92 ? 13.355 11.736 -0.839 1.00 95.69 92 PHE A O 1
ATOM 730 N N . THR A 1 93 ? 12.251 9.912 -0.137 1.00 95.62 93 THR A N 1
ATOM 731 C CA . THR A 1 93 ? 13.470 9.121 0.115 1.00 95.62 93 THR A CA 1
ATOM 732 C C . THR A 1 93 ? 13.910 8.304 -1.089 1.00 95.62 93 THR A C 1
ATOM 734 O O . THR A 1 93 ? 15.107 8.247 -1.368 1.00 95.62 93 THR A O 1
ATOM 737 N N . ILE A 1 94 ? 12.966 7.688 -1.800 1.00 91.12 94 ILE A N 1
ATOM 738 C CA . ILE A 1 94 ? 13.251 6.784 -2.923 1.00 91.12 94 ILE A CA 1
ATOM 739 C C . ILE A 1 94 ? 12.621 7.243 -4.242 1.00 91.12 94 ILE A C 1
ATOM 741 O O . ILE A 1 94 ? 12.921 6.665 -5.282 1.00 91.12 94 ILE A O 1
ATOM 745 N N . GLY A 1 95 ? 11.809 8.306 -4.229 1.00 90.00 95 GLY A N 1
ATOM 746 C CA . GLY A 1 95 ? 11.160 8.823 -5.437 1.00 90.00 95 GLY A CA 1
ATOM 747 C C . GLY A 1 95 ? 9.931 8.025 -5.870 1.00 90.00 95 GLY A C 1
ATOM 748 O O . GLY A 1 95 ? 9.504 8.168 -7.012 1.00 90.00 95 GLY A O 1
ATOM 749 N N . ASP A 1 96 ? 9.376 7.197 -4.983 1.00 89.56 96 ASP A N 1
ATOM 750 C CA . ASP A 1 96 ? 8.281 6.269 -5.275 1.00 89.56 96 ASP A CA 1
ATOM 751 C C . ASP A 1 96 ? 7.237 6.279 -4.148 1.00 89.56 96 ASP A C 1
ATOM 753 O O . ASP A 1 96 ? 7.588 6.466 -2.982 1.00 89.56 96 ASP A O 1
ATOM 757 N N . SER A 1 97 ? 5.958 6.137 -4.498 1.00 94.25 97 SER A N 1
ATOM 758 C CA . SER A 1 97 ? 4.834 6.032 -3.561 1.00 94.25 97 SER A CA 1
ATOM 759 C C . SER A 1 97 ? 3.601 5.445 -4.257 1.00 94.25 97 SER A C 1
ATOM 761 O O . SER A 1 97 ? 3.478 5.512 -5.485 1.00 94.25 97 SER A O 1
ATOM 763 N N . LEU A 1 98 ? 2.632 4.935 -3.489 1.00 93.06 98 LEU A N 1
ATOM 764 C CA . LEU A 1 98 ? 1.425 4.333 -4.062 1.00 93.06 98 LEU A CA 1
ATOM 765 C C . LEU A 1 98 ? 0.641 5.34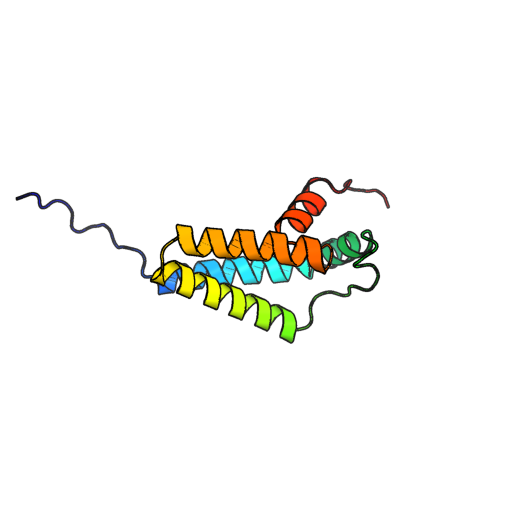8 -4.903 1.00 93.06 98 LEU A C 1
ATOM 767 O O . LEU A 1 98 ? 0.192 5.042 -6.009 1.00 93.06 98 LEU A O 1
ATOM 771 N N . ILE A 1 99 ? 0.481 6.574 -4.398 1.00 94.19 99 ILE A N 1
ATOM 772 C CA . ILE A 1 99 ? -0.240 7.631 -5.114 1.00 94.19 99 ILE A CA 1
ATOM 773 C C . ILE A 1 99 ? 0.507 8.013 -6.394 1.00 94.19 99 ILE A C 1
ATOM 775 O O . ILE A 1 99 ? -0.134 8.194 -7.431 1.00 94.19 99 ILE A O 1
ATOM 779 N N . ALA A 1 100 ? 1.839 8.111 -6.348 1.00 91.81 100 ALA A N 1
ATOM 780 C CA . ALA A 1 100 ? 2.638 8.388 -7.536 1.00 91.81 100 ALA A CA 1
ATOM 781 C C . ALA A 1 100 ? 2.450 7.295 -8.603 1.00 91.81 100 ALA A C 1
ATOM 783 O O . ALA A 1 100 ? 2.216 7.630 -9.766 1.00 91.81 100 ALA A O 1
ATOM 784 N N . ASN A 1 101 ? 2.434 6.019 -8.203 1.00 91.62 101 ASN A N 1
ATOM 785 C CA . ASN A 1 101 ? 2.216 4.887 -9.109 1.00 91.62 101 ASN A CA 1
ATOM 786 C C . ASN A 1 101 ? 0.808 4.878 -9.707 1.00 91.62 101 ASN A C 1
ATOM 788 O O . ASN A 1 101 ? 0.654 4.749 -10.921 1.00 91.62 101 ASN A O 1
ATOM 792 N N . ILE A 1 102 ? -0.229 5.128 -8.902 1.00 92.69 102 ILE A N 1
ATOM 793 C CA . ILE A 1 102 ? -1.604 5.250 -9.408 1.00 92.69 102 ILE A CA 1
ATOM 794 C C . ILE A 1 102 ? -1.714 6.401 -10.415 1.00 92.69 102 ILE A C 1
ATOM 796 O O . ILE A 1 102 ? -2.282 6.225 -11.494 1.00 92.69 102 ILE A O 1
ATOM 800 N N . LEU A 1 103 ? -1.170 7.579 -10.095 1.00 92.06 103 LEU A N 1
ATOM 801 C CA . LEU A 1 103 ? -1.194 8.725 -11.007 1.00 92.06 103 LEU A CA 1
ATOM 802 C C . LEU A 1 103 ? -0.437 8.422 -12.298 1.00 92.06 103 LEU A C 1
ATOM 804 O O . LEU A 1 103 ? -0.931 8.737 -13.382 1.00 92.06 103 LEU A O 1
ATOM 808 N N . PHE A 1 104 ? 0.722 7.778 -12.195 1.00 90.31 104 PHE A N 1
ATOM 809 C CA . PHE A 1 104 ? 1.483 7.323 -13.346 1.00 90.31 104 PHE A CA 1
ATOM 810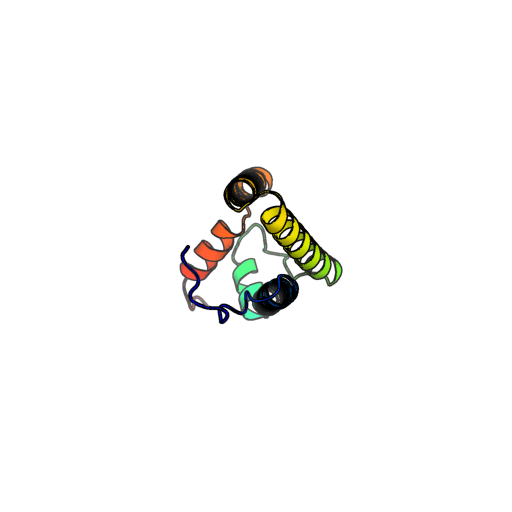 C C . PHE A 1 104 ? 0.651 6.374 -14.217 1.00 90.31 104 PHE A C 1
ATOM 812 O O . PHE A 1 104 ? 0.512 6.630 -15.407 1.00 90.31 104 PHE A O 1
ATOM 819 N N . PHE A 1 105 ? -0.013 5.363 -13.654 1.00 88.88 105 PHE A N 1
ATOM 820 C CA . PHE A 1 105 ? -0.851 4.437 -14.427 1.00 88.88 105 PHE A CA 1
ATOM 821 C C . PHE A 1 105 ? -2.079 5.083 -15.070 1.00 88.88 105 PHE A C 1
ATOM 823 O O . PHE A 1 105 ? -2.481 4.690 -16.166 1.00 88.88 105 PHE A O 1
ATOM 830 N N . LEU A 1 106 ? -2.684 6.070 -14.409 1.00 89.44 106 LEU A N 1
ATOM 831 C CA . LEU A 1 106 ? -3.845 6.785 -14.940 1.00 89.44 106 LEU A CA 1
ATOM 832 C C . LEU A 1 106 ? -3.471 7.791 -16.035 1.00 89.44 106 LEU A C 1
ATOM 834 O O . LEU A 1 106 ? -4.303 8.087 -16.893 1.00 89.44 106 LEU A O 1
ATOM 838 N N . THR A 1 107 ? -2.252 8.331 -15.998 1.00 87.88 107 THR A N 1
ATOM 839 C CA . THR A 1 107 ? -1.792 9.383 -16.921 1.00 87.88 107 THR A CA 1
ATOM 840 C C . THR A 1 107 ? -0.831 8.882 -17.992 1.00 87.88 107 THR A C 1
ATOM 842 O O . THR A 1 107 ? -0.617 9.584 -18.983 1.00 87.88 107 THR A O 1
ATOM 845 N N . ALA A 1 108 ? -0.271 7.683 -17.830 1.00 81.69 108 ALA A N 1
ATOM 846 C CA . ALA A 1 108 ? 0.641 7.104 -18.796 1.00 81.69 108 ALA A CA 1
ATOM 847 C C . ALA A 1 108 ? -0.041 6.990 -20.170 1.00 81.69 108 ALA A C 1
ATOM 849 O O . ALA A 1 108 ? -1.163 6.480 -20.270 1.00 81.69 108 ALA A O 1
ATOM 850 N N . PRO A 1 109 ? 0.615 7.457 -21.247 1.00 66.44 109 PRO A N 1
ATOM 851 C CA . PRO A 1 109 ? 0.051 7.390 -22.582 1.00 66.44 109 PRO A CA 1
ATOM 852 C C . PRO A 1 109 ? -0.155 5.926 -22.982 1.00 66.44 109 PRO A C 1
ATOM 854 O O . PRO A 1 109 ? 0.792 5.154 -23.128 1.00 66.44 109 PRO A O 1
ATOM 857 N N . TYR A 1 110 ? -1.415 5.538 -23.177 1.00 56.47 110 TYR A N 1
ATOM 858 C CA . TYR A 1 110 ? -1.762 4.241 -23.743 1.00 56.47 110 TYR A CA 1
ATOM 859 C C . TYR A 1 110 ? -1.265 4.191 -25.198 1.00 56.47 110 TYR A C 1
ATOM 861 O O . TYR A 1 110 ? -1.845 4.840 -26.064 1.00 56.47 110 TYR A O 1
ATOM 869 N N . GLY A 1 111 ? -0.218 3.405 -25.476 1.00 54.25 111 GLY A N 1
ATOM 870 C CA . GLY A 1 111 ? 0.135 3.014 -26.848 1.00 54.25 111 GLY A CA 1
ATOM 871 C C . GLY A 1 111 ? 1.266 3.779 -27.543 1.00 54.25 111 GLY A C 1
ATOM 872 O O . GLY A 1 111 ? 1.199 3.955 -28.754 1.00 54.25 111 GLY A O 1
ATOM 873 N N . ALA A 1 112 ? 2.322 4.184 -26.835 1.00 42.28 112 ALA A N 1
ATOM 874 C CA . ALA A 1 112 ? 3.606 4.463 -27.488 1.00 42.28 112 ALA A CA 1
ATOM 875 C C . ALA A 1 112 ? 4.461 3.183 -27.505 1.00 42.28 112 ALA A C 1
ATOM 877 O O . ALA A 1 112 ? 5.334 2.996 -26.660 1.00 42.28 112 ALA A O 1
ATOM 878 N N . SER A 1 113 ? 4.129 2.277 -28.427 1.00 47.59 113 SER A N 1
ATOM 879 C CA . SER A 1 113 ? 5.035 1.232 -28.924 1.00 47.59 113 SER A CA 1
ATOM 880 C C . SER A 1 113 ? 5.890 1.786 -30.053 1.00 47.59 113 SER A C 1
ATOM 882 O O . SER A 1 113 ? 5.267 2.390 -30.959 1.00 47.59 113 SER A O 1
#

Foldseek 3Di:
DDDDDPPPPPPDLVVVLVVQLVVLVVVLVVCQDPVNLVLQCVDPLSVVPNGDDPVVSVVSSVVSSVLSVVCVPPHDVVSVVVLVVVQVVCCVPRVDHPVVSVVSVVPPDPDPD

Sequence (113 aa):
MRRASALARRIPLSVWLVVWVGVEAAWEVLENTPRIIELYRTNPISKHYFGDSIINSLGDTLAMIGGFLFAARVGVIAALTLFVGMELWTHFTIGDSLIANILFFLTAPYGAS

Radius of gyration: 18.25 Å; chains: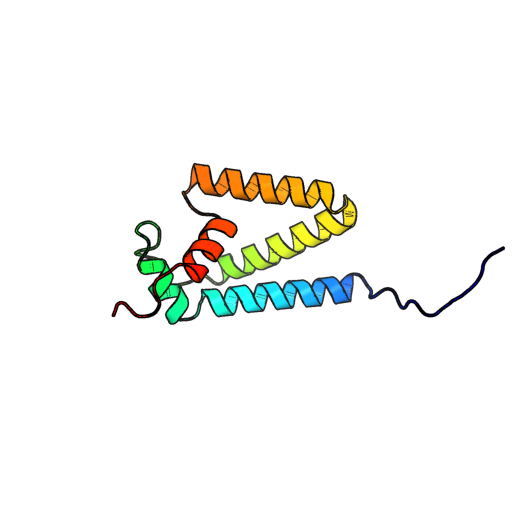 1; bounding box: 52×26×54 Å

Secondary structure (DSSP, 8-state):
-----S------HHHHHHHHHHHHHHHHHHHTSHHHHHHHTTSGGGTT-----HHHHHHHHHHHHHHHHHHHHH-HHHHHHHHHHHHHHHHHHHS--HHHHHHHHHHS-TT--